Protein AF-A0A2K3KJB8-F1 (afdb_monomer)

Mean predicted aligned error: 13.77 Å

Foldseek 3Di:
DVVVCVVVVNDDPVVVVLVVQQVVCVVPDPADDDRPCPVVVVVVCVVVVPDCVPPDDPYDDDDDDCVCVVVPDDPPPPDPDDDDDDDD

Organism: Trifolium pratense (NCBI:txid57577)

Solvent-accessible surface area (backbone atoms only — not comparable to full-atom values): 6124 Å² total; per-residue (Å²): 113,67,68,58,31,61,76,66,72,46,89,73,61,62,70,58,53,53,52,55,50,40,53,52,50,61,75,66,46,82,72,90,67,79,65,70,65,47,73,60,50,53,50,52,36,55,76,69,66,58,82,64,87,85,60,83,73,94,61,92,77,79,79,90,58,76,88,58,50,83,79,50,84,74,84,78,81,86,77,91,81,78,85,81,85,79,90,130

Secondary structure (DSSP, 8-state):
-HHHHHHTTPPP-HHHHHHHHHHHHHHH--S-PPPTTHHHHHHHHHHTT---TTPPPSS--PPP-GGGGGGSPP--------------

pLDDT: mean 73.87, std 12.76, range [44.62, 91.88]

Structure (mmCIF, N/CA/C/O backbone):
data_AF-A0A2K3KJB8-F1
#
_entry.id   AF-A0A2K3KJB8-F1
#
loop_
_atom_site.group_PDB
_atom_site.id
_atom_site.type_symbol
_atom_site.label_atom_id
_atom_site.label_alt_id
_atom_site.label_comp_id
_atom_site.label_asym_id
_atom_site.label_entity_id
_atom_site.label_seq_id
_atom_site.pdbx_PDB_ins_code
_atom_site.Cartn_x
_atom_site.Cartn_y
_atom_site.Cartn_z
_atom_site.occupancy
_atom_site.B_iso_or_equiv
_atom_site.auth_seq_id
_atom_site.auth_comp_id
_atom_site.auth_asym_id
_atom_site.auth_atom_id
_atom_site.pdbx_PDB_model_num
ATOM 1 N N . MET A 1 1 ? 1.756 7.298 15.344 1.00 69.81 1 MET A N 1
ATOM 2 C CA . MET A 1 1 ? 0.476 7.592 14.654 1.00 69.81 1 MET A CA 1
ATOM 3 C C . MET A 1 1 ? -0.612 6.594 15.039 1.00 69.81 1 MET A C 1
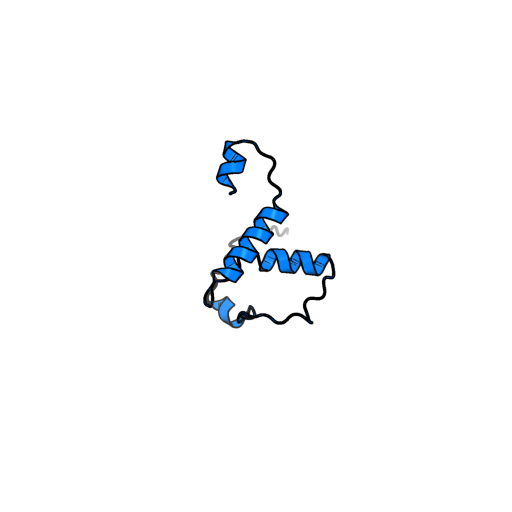ATOM 5 O O . MET A 1 1 ? -1.608 7.031 15.598 1.00 69.81 1 MET A O 1
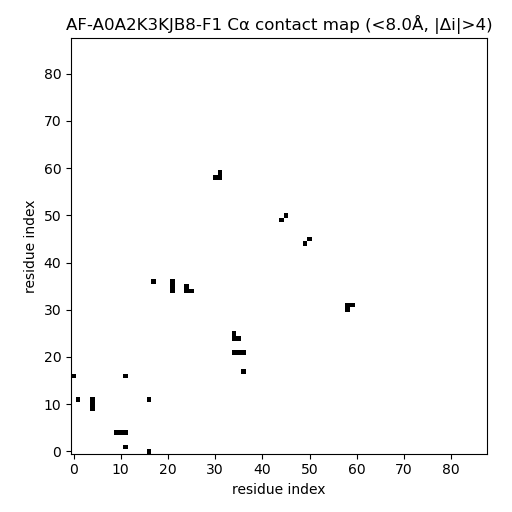ATOM 9 N N . VAL A 1 2 ? -0.413 5.285 14.837 1.00 77.31 2 VAL A N 1
ATOM 10 C CA . VAL A 1 2 ? -1.437 4.252 15.113 1.00 77.31 2 VAL A CA 1
ATOM 11 C C . VAL A 1 2 ? -1.786 4.124 16.606 1.00 77.31 2 VAL A C 1
ATOM 13 O O . VAL A 1 2 ? -2.948 4.286 16.959 1.00 77.31 2 VAL A O 1
ATOM 16 N N . LEU A 1 3 ? -0.794 3.963 17.496 1.00 81.31 3 LEU A N 1
ATOM 17 C CA . LEU A 1 3 ? -1.044 3.862 18.949 1.00 81.31 3 LEU A CA 1
ATOM 18 C C . LEU A 1 3 ? -1.752 5.091 19.542 1.00 81.31 3 LEU A C 1
ATOM 20 O O . LEU A 1 3 ? -2.564 4.962 20.448 1.00 81.31 3 LEU A O 1
ATOM 24 N N . TYR A 1 4 ? -1.476 6.285 19.013 1.00 82.75 4 TYR A N 1
ATOM 25 C CA . TYR A 1 4 ? -2.111 7.524 19.469 1.00 82.75 4 TYR A CA 1
ATOM 26 C C . TYR A 1 4 ? -3.609 7.563 19.135 1.00 82.75 4 TYR A C 1
ATOM 28 O O . TYR A 1 4 ? -4.418 7.939 19.978 1.00 82.75 4 TYR A O 1
ATOM 36 N N . HIS A 1 5 ? -3.987 7.142 17.923 1.00 79.50 5 HIS A N 1
ATOM 37 C CA . HIS A 1 5 ? -5.395 7.076 17.520 1.00 79.50 5 HIS A CA 1
ATOM 38 C C . HIS A 1 5 ? -6.140 5.973 18.272 1.00 79.50 5 HIS A C 1
ATOM 40 O O . HIS A 1 5 ? -7.275 6.193 18.684 1.00 79.50 5 HIS A O 1
ATOM 46 N N . TRP A 1 6 ? -5.473 4.839 18.520 1.00 77.69 6 TRP A N 1
ATOM 47 C CA . TRP A 1 6 ? -5.998 3.759 19.353 1.00 77.69 6 TRP A CA 1
ATOM 48 C C . TRP A 1 6 ? -6.274 4.231 20.784 1.00 77.69 6 TRP A C 1
ATOM 50 O O . TRP A 1 6 ? -7.378 4.072 21.290 1.00 77.69 6 TRP A O 1
ATOM 60 N N . SER A 1 7 ? -5.296 4.884 21.418 1.00 83.62 7 SER A N 1
ATOM 61 C CA . SER A 1 7 ? -5.420 5.382 22.792 1.00 83.62 7 SER A CA 1
ATOM 62 C C . SER A 1 7 ? -6.494 6.461 22.952 1.00 83.62 7 SER A C 1
ATOM 64 O O . SER A 1 7 ? -7.070 6.573 24.030 1.00 83.62 7 SER A O 1
ATOM 66 N N . LYS A 1 8 ? -6.772 7.249 21.907 1.00 83.12 8 LYS A N 1
ATOM 67 C CA . LYS A 1 8 ? -7.779 8.321 21.941 1.00 83.12 8 LYS A CA 1
ATOM 68 C C . LYS A 1 8 ? -9.130 7.940 21.329 1.00 83.12 8 LYS A C 1
ATOM 70 O O . LYS A 1 8 ? -10.007 8.795 21.261 1.00 83.12 8 LYS A O 1
ATOM 75 N N . GLY A 1 9 ? -9.303 6.700 20.859 1.00 80.69 9 GLY A N 1
ATOM 76 C CA . GLY A 1 9 ? -10.543 6.253 20.212 1.00 80.69 9 GLY A CA 1
ATOM 77 C C . GLY A 1 9 ? -10.896 7.035 18.939 1.00 80.69 9 GLY A C 1
ATOM 78 O O . GLY A 1 9 ? -12.066 7.153 18.581 1.00 80.69 9 GLY A O 1
ATOM 79 N N . ILE A 1 10 ? -9.900 7.611 18.260 1.00 83.75 10 ILE A N 1
ATOM 80 C CA . ILE A 1 10 ? -10.113 8.434 17.064 1.00 83.75 10 ILE A CA 1
ATOM 81 C C . ILE A 1 10 ? -10.206 7.510 15.849 1.00 83.75 10 ILE A C 1
ATOM 83 O O . ILE A 1 10 ? -9.337 6.657 15.651 1.00 83.75 10 ILE A O 1
ATOM 87 N N . LYS A 1 11 ? -11.229 7.707 15.005 1.00 82.94 11 LYS A N 1
ATOM 88 C CA . LYS A 1 11 ? -11.386 6.960 13.747 1.00 82.94 11 LYS A CA 1
ATOM 89 C C . LYS A 1 11 ? -10.119 7.082 12.899 1.00 82.94 11 LYS A C 1
ATOM 91 O O . LYS A 1 11 ? -9.715 8.177 12.512 1.00 82.94 11 LYS A O 1
ATOM 96 N N . LEU A 1 12 ? -9.501 5.940 12.617 1.00 81.69 12 LEU A N 1
ATOM 97 C CA . LEU A 1 12 ? -8.270 5.853 11.847 1.00 81.69 12 LEU A CA 1
ATOM 98 C C . LEU A 1 12 ? -8.595 5.586 10.378 1.00 81.69 12 LEU A C 1
ATOM 100 O O . LEU A 1 12 ? -9.137 4.537 10.037 1.00 81.69 12 LEU A O 1
ATOM 104 N N . ASN A 1 13 ? -8.200 6.501 9.496 1.00 86.50 13 ASN A N 1
ATOM 105 C CA . ASN A 1 13 ? -8.244 6.253 8.058 1.00 86.50 13 ASN A CA 1
ATOM 106 C C . ASN A 1 13 ? -7.049 5.382 7.663 1.00 86.50 13 ASN A C 1
ATOM 108 O O . ASN A 1 13 ? -5.959 5.886 7.384 1.00 86.50 13 ASN A O 1
ATOM 112 N N . LEU A 1 14 ? -7.250 4.065 7.662 1.00 83.75 14 LEU A N 1
ATOM 113 C CA . LEU A 1 14 ? -6.191 3.092 7.396 1.00 83.75 14 LEU A CA 1
ATOM 114 C C . LEU A 1 14 ? -5.470 3.323 6.051 1.00 83.75 14 LEU A C 1
ATOM 116 O O . LEU A 1 14 ? -4.238 3.359 6.065 1.00 83.75 14 LEU A O 1
ATOM 120 N N . PRO A 1 15 ? -6.168 3.580 4.920 1.00 85.50 15 PRO A N 1
ATOM 121 C CA . PRO A 1 15 ? -5.495 3.836 3.644 1.00 85.50 15 PRO A CA 1
ATOM 122 C C . PRO A 1 15 ? -4.562 5.049 3.709 1.00 85.50 15 PRO A C 1
ATOM 124 O O . PRO A 1 15 ? -3.437 5.009 3.216 1.00 85.50 15 PRO A O 1
ATOM 127 N N . TYR A 1 16 ? -5.000 6.110 4.391 1.00 87.19 16 TYR A N 1
ATOM 128 C CA . TYR A 1 16 ? -4.223 7.335 4.550 1.00 87.19 16 TYR A CA 1
ATOM 129 C C . TYR A 1 16 ? -2.934 7.092 5.344 1.00 87.19 16 TYR A C 1
ATOM 131 O O . TYR A 1 16 ? -1.861 7.538 4.944 1.00 87.19 16 TYR A O 1
ATOM 139 N N . VAL A 1 17 ? -3.017 6.335 6.441 1.00 87.75 17 VAL A N 1
ATOM 140 C CA . VAL A 1 17 ? -1.847 6.005 7.269 1.00 87.75 17 VAL A CA 1
ATOM 141 C C . VAL A 1 17 ? -0.834 5.174 6.490 1.00 87.75 17 VAL A C 1
ATOM 143 O O . VAL A 1 17 ? 0.364 5.441 6.582 1.00 87.75 17 VAL A O 1
ATOM 146 N N . ILE A 1 18 ? -1.309 4.192 5.718 1.00 87.31 18 ILE A N 1
ATOM 147 C CA . ILE A 1 18 ? -0.460 3.326 4.894 1.00 87.31 18 ILE A CA 1
ATOM 148 C C . ILE A 1 18 ? 0.294 4.162 3.854 1.00 87.31 18 ILE A C 1
ATOM 150 O O . ILE A 1 18 ? 1.522 4.093 3.794 1.00 87.31 18 ILE A O 1
ATOM 154 N N . ILE A 1 19 ? -0.413 5.003 3.093 1.00 87.38 19 ILE A N 1
ATOM 155 C CA . ILE A 1 19 ? 0.195 5.860 2.065 1.00 87.38 19 ILE A CA 1
ATOM 156 C C . ILE A 1 19 ? 1.191 6.839 2.696 1.00 87.38 19 ILE A C 1
ATOM 158 O O . ILE A 1 19 ? 2.322 6.964 2.228 1.00 87.38 19 ILE A O 1
ATOM 162 N N . GLN A 1 20 ? 0.819 7.496 3.797 1.00 87.75 20 GLN A N 1
ATOM 163 C CA . GLN A 1 20 ? 1.684 8.473 4.458 1.00 87.75 20 GLN A CA 1
ATOM 164 C C . GLN A 1 20 ? 2.953 7.827 5.033 1.00 87.75 20 GLN A C 1
ATOM 166 O O . GLN A 1 20 ? 4.028 8.429 4.994 1.00 87.75 20 GLN A O 1
ATOM 171 N N . HIS A 1 21 ? 2.842 6.610 5.566 1.00 84.69 21 HIS A N 1
ATOM 172 C CA . HIS A 1 21 ? 4.000 5.845 6.011 1.00 84.69 21 HIS A CA 1
ATOM 173 C C . HIS A 1 21 ? 4.907 5.482 4.832 1.00 84.69 21 HIS A C 1
ATOM 175 O O . HIS A 1 21 ? 6.114 5.686 4.918 1.00 84.69 21 HIS A O 1
ATOM 181 N N . MET A 1 22 ? 4.328 5.033 3.716 1.00 83.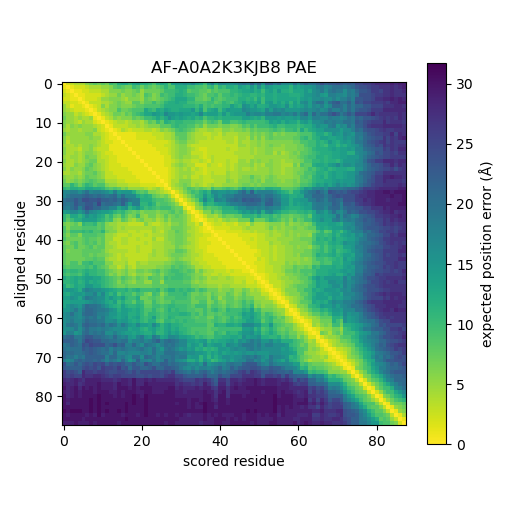25 22 MET A N 1
ATOM 182 C CA . MET A 1 22 ? 5.066 4.675 2.506 1.00 83.25 22 MET A CA 1
ATOM 183 C C . MET A 1 22 ? 5.842 5.865 1.922 1.00 83.25 22 MET A C 1
ATOM 185 O O . MET A 1 22 ? 7.031 5.732 1.643 1.00 83.25 22 MET A O 1
ATOM 189 N N . ILE A 1 23 ? 5.207 7.040 1.823 1.00 85.31 23 ILE A N 1
ATOM 190 C CA . ILE A 1 23 ? 5.840 8.284 1.346 1.00 85.31 23 ILE A CA 1
ATOM 191 C C . ILE A 1 23 ? 7.014 8.672 2.247 1.00 85.31 23 ILE A C 1
ATOM 193 O O . ILE A 1 23 ? 8.106 8.949 1.756 1.00 85.31 23 ILE A O 1
ATOM 197 N N . LYS A 1 24 ? 6.814 8.661 3.571 1.00 85.06 24 LYS A N 1
ATOM 198 C CA . LYS A 1 24 ? 7.885 8.988 4.523 1.00 85.06 24 LYS A CA 1
ATOM 199 C C . LYS A 1 24 ? 9.048 8.012 4.414 1.00 85.06 24 LYS A C 1
ATOM 201 O O . LYS A 1 24 ? 10.189 8.455 4.405 1.00 85.06 24 LYS A O 1
ATOM 206 N N . THR A 1 25 ? 8.774 6.715 4.300 1.00 80.00 25 THR A N 1
ATOM 207 C CA . THR A 1 25 ? 9.819 5.698 4.130 1.00 80.00 25 THR A CA 1
ATOM 208 C C . THR A 1 25 ? 10.567 5.871 2.808 1.00 80.00 25 THR A C 1
ATOM 210 O O . THR A 1 25 ? 11.788 5.753 2.798 1.00 80.00 25 THR A O 1
ATOM 213 N N . ALA A 1 26 ? 9.874 6.219 1.720 1.00 78.81 26 ALA A N 1
ATOM 214 C CA . ALA A 1 26 ? 10.504 6.502 0.431 1.00 78.81 26 ALA A CA 1
ATOM 215 C C . ALA A 1 26 ? 11.413 7.744 0.485 1.00 78.81 26 ALA A C 1
ATOM 217 O O . ALA A 1 26 ? 12.511 7.717 -0.056 1.00 78.81 26 ALA A O 1
ATOM 218 N N . GLN A 1 27 ? 10.997 8.801 1.189 1.00 79.94 27 GLN A N 1
ATOM 219 C CA . GLN A 1 27 ? 11.791 10.026 1.359 1.00 79.94 27 GLN A CA 1
ATOM 220 C C . GLN A 1 27 ? 12.994 9.844 2.299 1.00 79.94 27 GLN A C 1
ATOM 222 O O . GLN A 1 27 ? 14.045 10.442 2.083 1.00 79.94 27 GLN A O 1
ATOM 227 N N . PHE A 1 28 ? 12.848 9.047 3.364 1.00 74.19 28 PHE A N 1
ATOM 228 C CA . PHE A 1 28 ? 13.919 8.809 4.342 1.00 74.19 28 PHE A CA 1
ATOM 229 C C . PHE A 1 28 ? 14.915 7.728 3.904 1.00 74.19 28 PHE A C 1
ATOM 231 O O . PHE A 1 28 ? 16.049 7.696 4.390 1.00 74.19 28 PHE A O 1
ATOM 238 N N . GLY A 1 29 ? 14.495 6.818 3.025 1.00 63.09 29 GLY A N 1
ATOM 239 C CA . GLY A 1 29 ? 15.269 5.663 2.596 1.00 63.09 29 GLY A CA 1
ATOM 240 C C . GLY A 1 29 ? 16.409 6.037 1.658 1.00 63.09 29 GLY A C 1
ATOM 241 O O . GLY A 1 29 ? 16.295 5.879 0.447 1.00 63.09 29 GLY A O 1
ATOM 242 N N . LYS A 1 30 ? 17.554 6.454 2.210 1.00 57.25 30 LYS A N 1
ATOM 243 C CA . LYS A 1 30 ? 18.834 6.418 1.490 1.00 57.25 30 LYS A CA 1
ATOM 244 C C . LYS A 1 30 ? 19.218 4.955 1.265 1.00 57.25 30 LYS A C 1
ATOM 246 O O . LYS A 1 30 ? 19.933 4.369 2.068 1.00 57.25 30 LYS A O 1
ATOM 251 N N . ASN A 1 31 ? 18.758 4.400 0.148 1.00 55.44 31 ASN A N 1
ATOM 252 C CA . ASN A 1 31 ? 19.162 3.115 -0.415 1.00 55.44 31 ASN A CA 1
ATOM 253 C C . ASN A 1 31 ? 18.618 1.870 0.323 1.00 55.44 31 ASN A C 1
ATOM 255 O O . ASN A 1 31 ? 19.018 1.549 1.439 1.00 55.44 31 ASN A O 1
ATOM 259 N N . LYS A 1 32 ? 17.819 1.076 -0.406 1.00 55.75 32 LYS A N 1
ATOM 260 C CA . LYS A 1 32 ? 17.629 -0.383 -0.224 1.00 55.75 32 LYS A CA 1
ATOM 261 C C . LYS A 1 32 ? 16.697 -0.874 0.892 1.00 55.75 32 LYS A C 1
ATOM 263 O O . LYS A 1 32 ? 16.671 -2.077 1.144 1.00 55.75 32 LYS A O 1
ATOM 268 N N . ILE A 1 33 ? 15.905 -0.022 1.537 1.00 57.94 33 ILE A N 1
ATOM 269 C CA . ILE A 1 33 ? 14.904 -0.517 2.496 1.00 57.94 33 ILE A CA 1
ATOM 270 C C . ILE A 1 33 ? 13.630 -0.883 1.733 1.00 57.94 33 ILE A C 1
ATOM 272 O O . ILE A 1 33 ? 13.053 -0.054 1.031 1.00 57.94 33 ILE A O 1
ATOM 276 N N . ALA A 1 34 ? 13.216 -2.146 1.859 1.00 63.19 34 ALA A N 1
ATOM 277 C CA . ALA A 1 34 ? 11.974 -2.658 1.298 1.00 63.19 34 ALA A CA 1
ATOM 278 C C . ALA A 1 34 ? 10.801 -1.757 1.712 1.00 63.19 34 ALA A C 1
ATOM 280 O O . ALA A 1 34 ? 10.563 -1.545 2.902 1.00 63.19 34 ALA A O 1
ATOM 281 N N . ILE A 1 35 ? 10.083 -1.213 0.725 1.00 68.44 35 ILE A N 1
ATOM 282 C CA . ILE A 1 35 ? 8.936 -0.344 0.981 1.00 68.44 35 ILE A CA 1
ATOM 283 C C . ILE A 1 35 ? 7.857 -1.168 1.703 1.00 68.44 35 ILE A C 1
ATOM 285 O O . ILE A 1 35 ? 7.353 -2.148 1.138 1.00 68.44 35 ILE A O 1
ATOM 289 N N . PRO A 1 36 ? 7.480 -0.797 2.940 1.00 72.50 36 PRO A N 1
ATOM 2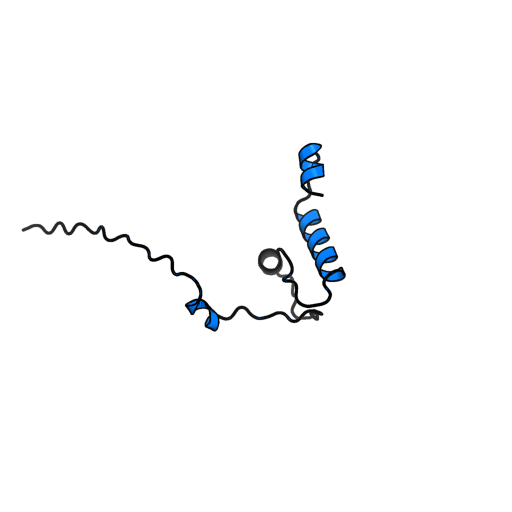90 C CA . PRO A 1 36 ? 6.458 -1.515 3.681 1.00 72.50 36 PRO A CA 1
ATOM 291 C C . PRO A 1 36 ? 5.129 -1.434 2.929 1.00 72.50 36 PRO A C 1
ATOM 293 O O . PRO A 1 36 ? 4.810 -0.419 2.314 1.00 72.50 36 PRO A O 1
ATOM 296 N N . TYR A 1 37 ? 4.357 -2.520 2.976 1.00 82.81 37 TYR A N 1
ATOM 297 C CA . TYR A 1 37 ? 3.064 -2.667 2.294 1.00 82.81 37 TYR A CA 1
ATOM 298 C C . TYR A 1 37 ? 3.111 -2.671 0.759 1.00 82.81 37 TYR A C 1
ATOM 300 O O . TYR A 1 37 ? 2.061 -2.858 0.145 1.00 82.81 37 TYR A O 1
ATOM 308 N N . GLY A 1 38 ? 4.290 -2.562 0.130 1.00 80.25 38 GLY A N 1
ATOM 309 C CA . GLY A 1 38 ? 4.421 -2.510 -1.330 1.00 80.25 38 GLY A CA 1
ATOM 310 C C . GLY A 1 38 ? 3.660 -3.633 -2.042 1.00 80.25 38 GLY A C 1
ATOM 311 O O . GLY A 1 38 ? 2.870 -3.364 -2.937 1.00 80.25 38 GLY A O 1
ATOM 312 N N . MET A 1 39 ? 3.783 -4.876 -1.560 1.00 81.88 39 MET A N 1
ATOM 313 C CA . MET A 1 39 ? 3.094 -6.034 -2.147 1.00 81.88 39 MET A CA 1
ATOM 314 C C . MET A 1 39 ? 1.558 -5.931 -2.086 1.00 81.88 39 MET A C 1
ATOM 316 O O . MET A 1 39 ? 0.879 -6.313 -3.038 1.00 81.88 39 MET A O 1
ATOM 320 N N . ILE A 1 40 ? 1.003 -5.415 -0.984 1.00 84.44 40 ILE A N 1
ATOM 321 C CA . ILE A 1 40 ? -0.449 -5.245 -0.821 1.00 84.44 40 ILE A CA 1
ATOM 322 C C . ILE A 1 40 ? -0.942 -4.117 -1.729 1.00 84.44 40 ILE A C 1
ATOM 324 O O . ILE A 1 40 ? -1.929 -4.298 -2.439 1.00 84.44 40 ILE A O 1
ATOM 328 N N . LEU A 1 41 ? -0.234 -2.983 -1.771 1.00 83.19 41 LEU A N 1
ATOM 329 C CA . LEU A 1 41 ? -0.609 -1.876 -2.651 1.00 83.19 41 LEU A CA 1
ATOM 330 C C . LEU A 1 41 ? -0.524 -2.263 -4.127 1.00 83.19 41 LEU A C 1
ATOM 332 O O . LEU A 1 41 ? -1.420 -1.903 -4.880 1.00 83.19 41 LEU A O 1
ATOM 336 N N . THR A 1 42 ? 0.479 -3.039 -4.548 1.00 83.44 42 THR A N 1
ATOM 337 C CA . THR A 1 42 ? 0.556 -3.511 -5.939 1.00 83.44 42 THR A CA 1
ATOM 338 C C . THR A 1 42 ? -0.664 -4.350 -6.323 1.00 83.44 42 THR A C 1
ATOM 340 O O . THR A 1 42 ? -1.163 -4.205 -7.438 1.00 83.44 42 THR A O 1
ATOM 343 N N . LYS A 1 43 ? -1.181 -5.192 -5.415 1.00 86.88 43 LYS A N 1
ATOM 344 C CA . LYS A 1 43 ? -2.430 -5.937 -5.657 1.00 86.88 43 LYS A CA 1
ATOM 345 C C . LYS A 1 43 ? -3.619 -4.990 -5.808 1.00 86.88 43 LYS A C 1
ATOM 347 O O . LYS A 1 43 ? -4.322 -5.070 -6.806 1.00 86.88 43 LYS A O 1
ATOM 352 N N . ILE A 1 44 ? -3.763 -4.040 -4.887 1.00 87.69 44 ILE A N 1
ATOM 353 C CA . ILE A 1 44 ? -4.831 -3.033 -4.927 1.00 87.69 44 ILE A CA 1
ATOM 354 C C . ILE A 1 44 ? -4.780 -2.247 -6.246 1.00 87.69 44 ILE A C 1
ATOM 356 O O . ILE A 1 44 ? -5.773 -2.159 -6.959 1.00 87.69 44 ILE A O 1
ATOM 360 N N . PHE A 1 45 ? -3.618 -1.723 -6.632 1.00 87.75 45 PHE A N 1
ATOM 361 C CA . PHE A 1 45 ? -3.452 -0.977 -7.882 1.00 87.75 45 PHE A CA 1
ATOM 362 C C . PHE A 1 45 ? -3.779 -1.810 -9.121 1.00 87.75 45 PHE A C 1
ATOM 364 O O . PHE A 1 45 ? -4.383 -1.293 -10.061 1.00 87.75 45 PHE A O 1
ATOM 371 N N . LYS A 1 46 ? -3.438 -3.103 -9.105 1.00 88.00 46 LYS A N 1
ATOM 372 C CA . LYS A 1 46 ? -3.809 -4.038 -10.169 1.00 88.00 46 LYS A CA 1
ATOM 373 C C . LYS A 1 46 ? -5.327 -4.212 -10.261 1.00 88.00 46 LYS A C 1
ATOM 375 O O . LYS A 1 46 ? -5.858 -4.163 -11.370 1.00 88.00 46 LYS A O 1
ATOM 380 N N . ASP A 1 47 ? -6.015 -4.354 -9.131 1.00 91.88 47 ASP A N 1
ATOM 381 C CA . ASP A 1 47 ? -7.478 -4.488 -9.084 1.00 91.88 47 ASP A CA 1
ATOM 382 C C . ASP A 1 47 ? -8.174 -3.220 -9.603 1.00 91.88 47 ASP A C 1
ATOM 384 O O . ASP A 1 47 ? -9.146 -3.294 -10.357 1.00 91.88 47 ASP A O 1
ATOM 388 N N . PHE A 1 48 ? -7.612 -2.048 -9.294 1.00 91.06 48 PHE A N 1
ATOM 389 C CA . PHE A 1 48 ? -8.077 -0.753 -9.802 1.00 91.06 48 PHE A CA 1
ATOM 390 C C . PHE A 1 48 ? -7.596 -0.422 -11.227 1.00 91.06 48 PHE A C 1
ATOM 392 O O . PHE A 1 48 ? -7.897 0.660 -11.729 1.00 91.06 48 PHE A O 1
ATOM 399 N N . LYS A 1 49 ? -6.879 -1.334 -11.905 1.00 91.19 49 LYS A N 1
ATOM 400 C CA . LYS A 1 49 ? -6.323 -1.142 -13.261 1.00 91.19 49 LYS A CA 1
ATOM 401 C C . LYS A 1 49 ? -5.455 0.118 -13.401 1.00 91.19 49 LYS A C 1
ATOM 403 O O . LYS A 1 49 ? -5.421 0.740 -14.463 1.00 91.19 49 LYS A O 1
ATOM 408 N N . VAL A 1 50 ? -4.742 0.488 -12.342 1.00 87.50 50 VAL A N 1
ATOM 409 C CA . VAL A 1 50 ? -3.782 1.596 -12.370 1.00 87.50 50 VAL A CA 1
ATOM 410 C C . VAL A 1 50 ? -2.555 1.156 -13.173 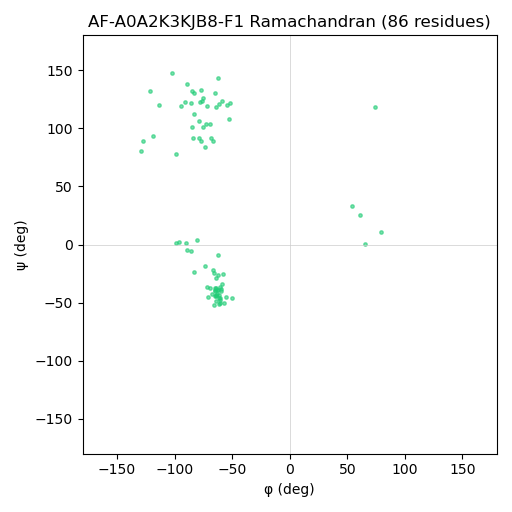1.00 87.50 50 VAL A C 1
ATOM 412 O O . VAL A 1 50 ? -1.890 0.181 -12.819 1.00 87.50 50 VAL A O 1
ATOM 415 N N . ASP A 1 51 ? -2.262 1.853 -14.274 1.00 84.94 51 ASP A N 1
ATOM 416 C CA . ASP A 1 51 ? -1.104 1.551 -15.120 1.00 84.94 51 ASP A CA 1
ATOM 417 C C . ASP A 1 51 ? 0.162 2.227 -14.585 1.00 84.94 51 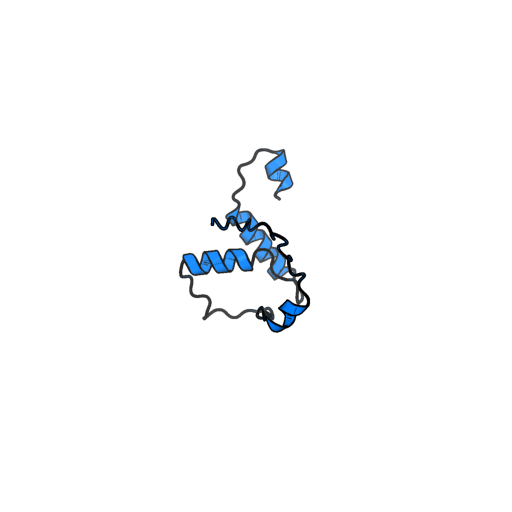ASP A C 1
ATOM 419 O O . ASP A 1 51 ? 0.394 3.413 -14.802 1.00 84.94 51 ASP A O 1
ATOM 423 N N . LEU A 1 52 ? 0.998 1.441 -13.906 1.00 80.75 52 LEU A N 1
ATOM 424 C CA . LEU A 1 52 ? 2.276 1.890 -13.346 1.00 80.75 52 LEU A CA 1
ATOM 425 C C . LEU A 1 52 ? 3.455 1.711 -14.323 1.00 80.75 52 LEU A C 1
ATOM 427 O O . LEU A 1 52 ? 4.593 2.005 -13.972 1.00 80.75 52 LEU A O 1
ATOM 431 N N . LYS A 1 53 ? 3.232 1.220 -15.554 1.00 80.75 53 LYS A N 1
ATOM 432 C CA . LYS A 1 53 ? 4.326 0.910 -16.504 1.00 80.75 53 LYS A CA 1
ATOM 433 C C . LYS A 1 53 ? 5.086 2.138 -17.001 1.00 80.75 53 LYS A C 1
ATOM 435 O O . LYS A 1 53 ? 6.204 2.000 -17.487 1.00 80.75 53 LYS A O 1
ATOM 440 N N . LYS A 1 54 ? 4.462 3.315 -16.935 1.00 81.00 54 LYS A N 1
ATOM 441 C CA . LYS A 1 54 ? 5.053 4.589 -17.373 1.00 81.00 54 LYS A CA 1
ATOM 442 C C . LYS A 1 54 ? 5.821 5.298 -16.259 1.00 81.00 54 LYS A C 1
ATOM 444 O O . LYS A 1 54 ? 6.410 6.344 -16.510 1.00 81.00 54 LYS A O 1
ATOM 449 N N . GLU A 1 55 ? 5.789 4.764 -15.042 1.00 81.38 55 GLU A N 1
ATOM 450 C CA . GLU A 1 55 ? 6.448 5.374 -13.896 1.00 81.38 55 GLU A CA 1
ATOM 451 C C . GLU A 1 55 ? 7.887 4.870 -13.767 1.00 81.38 55 GLU A C 1
ATOM 453 O O . GLU A 1 55 ? 8.177 3.683 -13.930 1.00 81.38 55 GLU A O 1
ATOM 458 N N . HIS A 1 56 ? 8.806 5.784 -13.459 1.00 72.25 56 HIS A N 1
ATOM 459 C CA . HIS A 1 56 ? 10.193 5.442 -13.174 1.00 72.25 56 HIS A 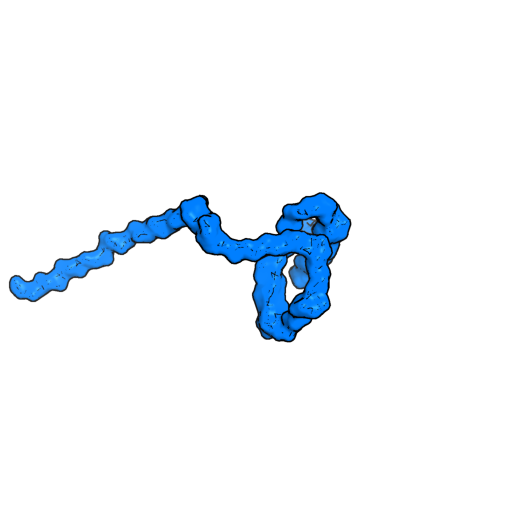CA 1
ATOM 460 C C . HIS A 1 56 ? 10.370 5.200 -11.676 1.00 72.25 56 HIS A C 1
ATOM 462 O O . HIS A 1 56 ? 10.108 6.079 -10.858 1.00 72.25 56 HIS A O 1
ATOM 468 N N . SER A 1 57 ? 10.848 4.008 -11.317 1.00 71.69 57 SER A N 1
ATOM 469 C CA . SER A 1 57 ? 11.249 3.718 -9.941 1.00 71.69 57 SER A CA 1
ATOM 470 C C . SER A 1 57 ? 12.621 4.322 -9.664 1.00 71.69 57 SER A C 1
ATOM 472 O O . SER A 1 57 ? 13.599 3.973 -10.320 1.00 71.69 57 SER A O 1
ATOM 474 N N . GLU A 1 58 ? 12.703 5.177 -8.650 1.00 68.12 58 GLU A N 1
ATOM 475 C CA . GLU A 1 58 ? 13.975 5.707 -8.143 1.00 68.12 58 GLU A CA 1
ATOM 476 C C . GLU A 1 58 ? 14.765 4.647 -7.345 1.00 68.12 58 GLU A C 1
ATOM 478 O O . GLU A 1 58 ? 15.978 4.746 -7.180 1.00 68.12 58 GLU A O 1
ATOM 483 N N . ASN A 1 59 ? 14.095 3.580 -6.886 1.00 67.25 59 ASN A N 1
ATOM 484 C CA . ASN A 1 59 ? 14.710 2.469 -6.156 1.00 67.25 59 ASN A CA 1
ATOM 485 C C . ASN A 1 59 ? 14.916 1.224 -7.035 1.00 67.25 59 ASN A C 1
ATOM 487 O O . ASN A 1 59 ? 14.092 0.902 -7.895 1.00 67.25 59 ASN A O 1
ATOM 491 N N . ILE A 1 60 ? 15.984 0.466 -6.754 1.00 64.56 60 ILE A N 1
ATOM 492 C CA . ILE A 1 60 ? 16.232 -0.844 -7.373 1.00 64.56 60 ILE A CA 1
ATOM 493 C C . ILE A 1 60 ? 15.190 -1.831 -6.839 1.00 64.56 60 ILE A C 1
ATOM 495 O O . ILE A 1 60 ? 15.277 -2.297 -5.702 1.00 64.56 60 ILE A O 1
ATOM 499 N N . CYS A 1 61 ? 14.190 -2.149 -7.659 1.00 63.16 61 CYS A N 1
ATOM 500 C CA . CYS A 1 61 ? 13.219 -3.186 -7.341 1.00 63.16 61 CYS A CA 1
ATOM 501 C C . CYS A 1 61 ? 13.799 -4.550 -7.731 1.00 63.16 61 CYS A C 1
ATOM 503 O O . CYS A 1 61 ? 13.990 -4.840 -8.913 1.00 63.16 61 CYS A O 1
ATOM 505 N N . HIS A 1 62 ? 14.092 -5.398 -6.744 1.00 62.62 62 HIS A N 1
ATOM 506 C CA . HIS A 1 62 ? 14.435 -6.788 -7.023 1.00 62.62 62 HIS A CA 1
ATOM 507 C C . HIS A 1 62 ? 13.162 -7.561 -7.357 1.00 62.62 62 HIS A C 1
ATOM 509 O O . HIS A 1 62 ? 12.224 -7.611 -6.562 1.00 62.62 62 HIS A O 1
ATOM 515 N N . SER A 1 63 ? 13.138 -8.183 -8.535 1.00 61.84 63 SER A N 1
ATOM 516 C CA . SER A 1 63 ? 12.071 -9.115 -8.877 1.00 61.84 63 SER A CA 1
ATOM 517 C C . SER A 1 63 ? 12.145 -10.320 -7.942 1.00 61.84 63 SER A C 1
ATOM 519 O O . SER A 1 63 ? 13.215 -10.907 -7.752 1.00 61.84 63 SER A O 1
AT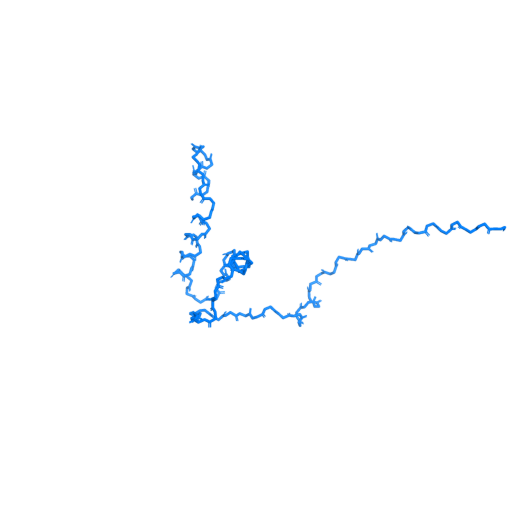OM 521 N N . PHE A 1 64 ? 11.008 -10.685 -7.349 1.00 65.38 64 PHE A N 1
ATOM 522 C CA . PHE A 1 64 ? 10.902 -11.941 -6.624 1.00 65.38 64 PHE A CA 1
ATOM 523 C C . PHE A 1 64 ? 11.167 -13.089 -7.603 1.00 65.38 64 PHE A C 1
ATOM 525 O O . PHE A 1 64 ? 10.477 -13.231 -8.611 1.00 65.38 64 PHE A O 1
ATOM 532 N N . SER A 1 65 ? 12.184 -13.897 -7.313 1.00 66.69 65 SER A N 1
ATOM 533 C CA . SER A 1 65 ? 12.564 -15.035 -8.142 1.00 66.69 65 SER A CA 1
ATOM 534 C C . SER A 1 65 ? 12.510 -16.318 -7.327 1.00 66.69 65 SER A C 1
ATOM 536 O O . SER A 1 65 ? 13.107 -16.410 -6.254 1.00 66.69 65 SER A O 1
ATOM 538 N N . VAL A 1 66 ? 11.865 -17.339 -7.894 1.00 74.00 66 VAL A N 1
ATOM 539 C CA . VAL A 1 66 ? 11.770 -18.696 -7.329 1.00 74.00 66 VAL A CA 1
ATOM 540 C C . VAL A 1 66 ? 13.122 -19.398 -7.182 1.00 74.00 66 VAL A C 1
ATOM 542 O O . VAL A 1 66 ? 13.206 -20.422 -6.516 1.00 74.00 66 VAL A O 1
ATOM 545 N N . LYS A 1 67 ? 14.208 -18.833 -7.727 1.00 75.75 67 LYS A N 1
ATOM 546 C CA . LYS A 1 67 ? 15.572 -19.356 -7.546 1.00 75.75 67 LYS A CA 1
ATOM 547 C C . LYS A 1 67 ? 15.994 -19.439 -6.072 1.00 75.75 67 LYS A C 1
ATOM 549 O O . LYS A 1 67 ? 16.822 -20.273 -5.736 1.00 75.75 67 LYS A O 1
ATOM 554 N N . ASN A 1 68 ? 15.400 -18.622 -5.197 1.00 66.88 68 ASN A N 1
ATOM 555 C CA . ASN A 1 68 ? 15.677 -18.630 -3.755 1.00 66.88 68 ASN A CA 1
ATOM 556 C C . ASN A 1 68 ? 14.673 -19.462 -2.938 1.00 66.88 68 ASN A C 1
ATOM 558 O O . ASN A 1 68 ? 14.787 -19.516 -1.715 1.00 66.88 68 ASN A O 1
ATOM 562 N N . LEU A 1 69 ? 13.701 -20.115 -3.589 1.00 70.94 69 LEU A N 1
ATOM 563 C CA . LEU A 1 69 ? 12.649 -20.880 -2.913 1.00 70.94 69 LEU A CA 1
ATOM 564 C C . LEU A 1 69 ? 13.208 -22.102 -2.167 1.00 70.94 69 LEU A C 1
ATOM 566 O O . LEU A 1 69 ? 12.628 -22.529 -1.180 1.00 70.94 69 LEU A O 1
ATOM 570 N N . HIS A 1 70 ? 14.369 -22.618 -2.582 1.00 73.06 70 HIS A N 1
ATOM 571 C CA . HIS A 1 70 ? 15.047 -23.727 -1.905 1.00 73.06 70 HIS A CA 1
ATOM 572 C C . HIS A 1 70 ? 15.468 -23.397 -0.459 1.00 73.06 70 HIS A C 1
ATOM 574 O O . HIS A 1 70 ? 15.590 -24.295 0.364 1.00 73.06 70 HIS A O 1
ATOM 580 N N . HIS A 1 71 ? 15.692 -22.120 -0.127 1.00 75.31 71 HIS A N 1
ATOM 581 C CA . HIS A 1 71 ? 16.014 -21.704 1.246 1.00 75.31 71 HIS A CA 1
ATOM 582 C C . HIS A 1 71 ? 14.769 -21.464 2.106 1.00 75.31 71 HIS A C 1
ATOM 584 O O . HIS A 1 71 ? 14.895 -21.168 3.294 1.00 75.31 71 HIS A O 1
ATOM 590 N N . MET A 1 72 ? 13.574 -21.531 1.517 1.00 79.06 72 MET A N 1
ATOM 591 C CA . MET A 1 72 ? 12.336 -21.393 2.266 1.00 79.06 72 MET A CA 1
ATOM 592 C C . MET A 1 72 ? 11.985 -22.748 2.870 1.00 79.06 72 MET A C 1
ATOM 594 O O . MET A 1 72 ? 12.007 -23.768 2.183 1.00 7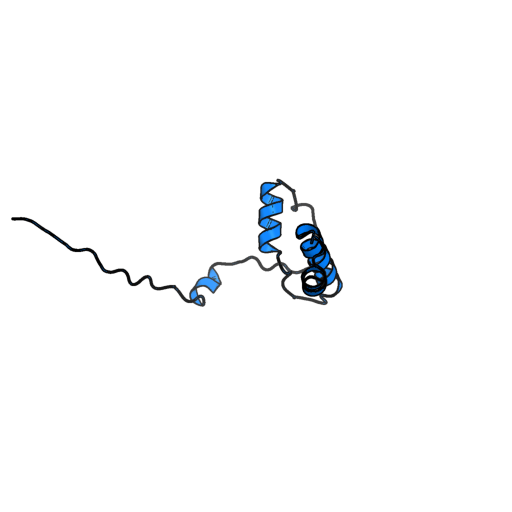9.06 72 MET A O 1
ATOM 598 N N . LYS A 1 73 ? 11.696 -22.747 4.174 1.00 77.25 73 LYS A N 1
ATOM 599 C CA . LYS A 1 73 ? 11.223 -23.934 4.879 1.00 77.25 73 LYS A CA 1
ATOM 600 C C . LYS A 1 73 ? 9.937 -24.395 4.194 1.00 77.25 73 LYS A C 1
ATOM 602 O O . LYS A 1 73 ? 9.027 -23.590 4.008 1.00 77.25 73 LYS A O 1
ATOM 607 N N . LYS A 1 74 ? 9.922 -25.647 3.749 1.00 79.56 74 LYS A N 1
ATOM 608 C CA . LYS A 1 74 ? 8.698 -26.291 3.292 1.00 79.56 74 LYS A CA 1
ATOM 609 C C . LYS A 1 74 ? 7.920 -26.673 4.541 1.00 79.56 74 LYS A C 1
ATOM 611 O O . LYS A 1 74 ? 8.515 -27.174 5.495 1.00 79.56 74 LYS A O 1
ATOM 616 N N . ASP A 1 75 ? 6.638 -26.354 4.546 1.00 72.06 75 ASP A N 1
ATOM 617 C CA . ASP A 1 75 ? 5.717 -26.958 5.490 1.00 72.06 75 ASP A CA 1
ATOM 618 C C . ASP A 1 75 ? 5.486 -28.368 4.938 1.00 72.06 75 ASP A C 1
ATOM 620 O O . ASP A 1 75 ? 4.867 -28.535 3.889 1.00 72.06 75 ASP A O 1
ATOM 624 N N . ASP A 1 76 ? 6.156 -29.356 5.528 1.00 66.56 76 ASP A N 1
ATOM 625 C CA . ASP A 1 76 ? 5.886 -30.755 5.223 1.00 66.56 76 ASP A CA 1
ATOM 626 C C . ASP A 1 76 ? 4.533 -31.073 5.874 1.00 66.56 76 ASP A C 1
ATOM 628 O O . ASP A 1 76 ? 4.429 -31.162 7.098 1.00 66.56 76 ASP A O 1
ATOM 632 N N . ASP A 1 77 ? 3.484 -31.146 5.053 1.00 60.94 77 ASP A N 1
ATOM 633 C CA . ASP A 1 77 ? 2.169 -31.641 5.451 1.00 60.94 77 ASP A CA 1
ATOM 634 C C . ASP A 1 77 ? 2.290 -33.153 5.726 1.00 60.94 77 ASP A C 1
ATOM 636 O O . ASP A 1 77 ? 2.192 -33.977 4.816 1.00 60.94 77 ASP A O 1
ATOM 640 N N . GLU A 1 78 ? 2.555 -33.532 6.978 1.00 58.75 78 GLU A N 1
ATOM 641 C CA . GLU A 1 78 ? 2.300 -34.892 7.463 1.00 58.75 78 GLU A CA 1
ATOM 642 C C . GLU A 1 78 ? 0.792 -35.049 7.726 1.00 58.75 78 GLU A C 1
ATOM 644 O O . GLU A 1 78 ? 0.326 -34.809 8.835 1.00 58.75 78 GLU A O 1
ATOM 649 N N . ASP A 1 79 ? 0.041 -35.462 6.703 1.00 52.41 79 ASP A N 1
ATOM 650 C CA . ASP A 1 79 ? -1.289 -36.075 6.833 1.00 52.41 79 ASP A CA 1
ATOM 651 C C . ASP A 1 79 ? -1.290 -37.387 6.022 1.00 52.41 79 ASP A C 1
ATOM 653 O O . ASP A 1 79 ? -1.750 -37.449 4.882 1.00 52.41 79 ASP A O 1
ATOM 657 N N . ASP A 1 80 ? -0.744 -38.452 6.615 1.00 52.00 80 ASP A N 1
ATOM 658 C CA . ASP A 1 80 ? -0.980 -39.837 6.185 1.00 52.00 80 ASP A CA 1
ATOM 659 C C . ASP A 1 80 ? -2.062 -40.450 7.098 1.00 52.00 80 ASP A C 1
ATOM 661 O O . ASP A 1 80 ? -1.788 -41.222 8.016 1.00 52.00 80 ASP A O 1
ATOM 665 N N . GLU A 1 81 ? -3.328 -40.103 6.854 1.00 53.28 81 GLU A N 1
ATOM 666 C CA . GLU A 1 81 ? -4.462 -40.949 7.244 1.00 53.28 81 GLU A CA 1
ATOM 667 C C . GLU A 1 81 ? -5.367 -41.174 6.026 1.00 53.28 81 GLU A C 1
ATOM 669 O O . GLU A 1 81 ? -6.325 -40.448 5.768 1.00 53.28 81 GLU A O 1
ATOM 674 N N . ALA A 1 82 ? -5.067 -42.224 5.261 1.00 48.38 82 ALA A N 1
ATOM 675 C CA . ALA A 1 82 ? -6.024 -42.841 4.354 1.00 48.38 82 ALA A CA 1
ATOM 676 C C . ALA A 1 82 ? -6.225 -44.296 4.781 1.00 48.38 82 ALA A C 1
ATOM 678 O O . ALA A 1 82 ? -5.483 -45.206 4.410 1.00 48.38 82 ALA A O 1
ATOM 679 N N . THR A 1 83 ? -7.253 -44.496 5.601 1.00 48.16 83 THR A N 1
ATOM 680 C CA . THR A 1 83 ? -7.854 -45.786 5.922 1.00 48.16 83 THR A CA 1
ATOM 681 C C . THR A 1 83 ? -8.220 -46.522 4.627 1.00 48.16 83 THR A C 1
ATOM 683 O O . THR A 1 83 ? -9.180 -46.162 3.949 1.00 48.16 83 THR A O 1
ATOM 686 N N . ALA A 1 84 ? -7.486 -47.579 4.278 1.00 45.06 84 ALA A N 1
ATOM 687 C CA . ALA A 1 84 ? -7.926 -48.534 3.268 1.00 45.06 84 ALA A CA 1
ATOM 688 C C . ALA A 1 84 ? -8.855 -49.563 3.929 1.00 45.06 84 ALA A C 1
ATOM 690 O O . ALA A 1 84 ? -8.416 -50.578 4.468 1.00 45.06 84 ALA A O 1
ATOM 691 N N . VAL A 1 85 ? -10.157 -49.275 3.913 1.00 49.16 85 VAL A N 1
ATOM 692 C CA . VAL A 1 85 ? -11.188 -50.313 3.988 1.00 49.16 85 VAL A CA 1
ATOM 693 C C . VAL A 1 85 ? -11.286 -50.920 2.590 1.00 49.16 85 VAL A C 1
ATOM 695 O O . VAL A 1 85 ? -11.842 -50.290 1.694 1.00 49.16 85 VAL A O 1
ATOM 698 N N . GLU A 1 86 ? -10.771 -52.134 2.399 1.00 49.47 86 GLU A N 1
ATOM 699 C CA . GLU A 1 86 ? -11.181 -52.984 1.280 1.00 49.47 86 GLU A CA 1
ATOM 700 C C . GLU A 1 86 ? -11.924 -54.207 1.820 1.00 49.47 86 GLU A C 1
ATOM 702 O O . GLU A 1 86 ? -11.429 -54.981 2.637 1.00 49.47 86 GLU A O 1
ATOM 707 N N . VAL A 1 87 ? -13.171 -54.299 1.372 1.00 45.22 87 VAL A N 1
ATOM 708 C CA . VAL A 1 87 ? -14.076 -55.434 1.485 1.00 45.22 87 VAL A CA 1
ATOM 709 C C . VAL A 1 87 ? -13.625 -56.484 0.471 1.00 45.22 87 VAL A C 1
ATOM 711 O O . VAL A 1 87 ? -13.521 -56.149 -0.706 1.00 45.22 87 VAL A O 1
ATOM 714 N N . ILE A 1 88 ? -13.386 -57.718 0.923 1.00 44.62 88 ILE A N 1
ATOM 715 C CA . ILE A 1 88 ? -14.010 -58.994 0.497 1.00 44.62 88 ILE A CA 1
ATOM 716 C C . ILE A 1 88 ? -13.583 -60.068 1.503 1.00 44.62 88 ILE A C 1
ATOM 718 O O . ILE A 1 88 ? -12.363 -60.227 1.727 1.00 44.62 88 ILE A O 1
#

Radius of gyration: 21.98 Å; Cα contacts (8 Å, |Δi|>4): 18; chains: 1; bounding box: 33×69×40 Å

Sequence (88 aa):
MVLYHWSKGIKLNLPYVIIQHMIKTAQFGKNKIAIPYGMILTKIFKDFKVDLKKEHSENICHSFSVKNLHHMKKDDDEDDEATAVEVI